Protein AF-A0A075JZ88-F1 (afdb_monomer_lite)

Radius of gyration: 20.13 Å; chains: 1; bounding box: 53×52×42 Å

Foldseek 3Di:
DVVVVPVVVVVVVVVVVVVVVVVVPPPPDDDDDDDDDDDDDDDDDDPDPADDFDDDPAPFWKWFDDPQKIFIAGPDPRPDDDAKKWKWKDFPDPDDDIDIWIWPDDDGGTMTGHDDQLPTKIWIKMDGPV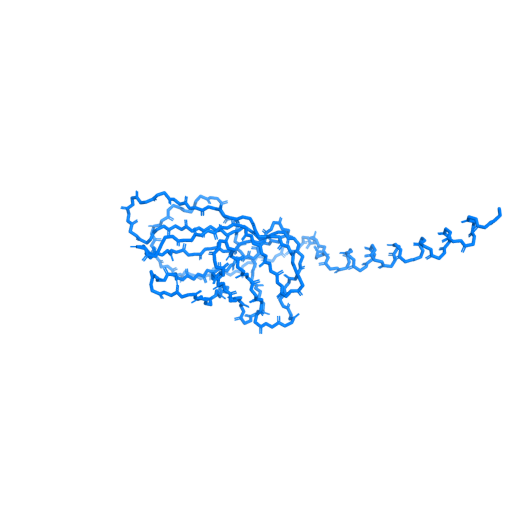HRHIWTDIRHSPDRMDTTDD

Structure (mmCIF, N/CA/C/O backbone):
data_AF-A0A075JZ88-F1
#
_entry.id   AF-A0A075JZ88-F1
#
loop_
_atom_site.group_PDB
_atom_site.id
_atom_site.type_symbol
_atom_site.label_atom_id
_atom_site.label_alt_id
_atom_site.label_comp_id
_atom_site.label_asym_id
_atom_site.label_entity_id
_atom_site.label_seq_id
_atom_site.pdbx_PDB_ins_code
_atom_site.Cartn_x
_atom_site.Cartn_y
_atom_site.Cartn_z
_atom_site.occupancy
_atom_site.B_iso_or_equiv
_atom_site.auth_seq_id
_atom_site.auth_comp_id
_atom_site.auth_asym_id
_atom_site.auth_atom_id
_atom_site.pdbx_PDB_model_num
ATOM 1 N N . MET A 1 1 ? 38.578 -23.568 -20.822 1.00 57.31 1 MET A N 1
ATOM 2 C CA . MET A 1 1 ? 37.968 -23.320 -22.152 1.00 57.31 1 MET A CA 1
ATOM 3 C C . MET A 1 1 ? 36.439 -23.185 -22.101 1.00 57.31 1 MET A C 1
ATOM 5 O O . MET A 1 1 ? 35.918 -22.321 -22.785 1.00 57.31 1 MET A O 1
ATOM 9 N N . VAL A 1 2 ? 35.717 -23.923 -21.242 1.00 63.22 2 VAL A N 1
ATOM 10 C CA . VAL A 1 2 ? 34.237 -23.844 -21.095 1.00 63.22 2 VAL A CA 1
ATOM 11 C C . VAL A 1 2 ? 33.706 -22.474 -20.619 1.00 63.22 2 VAL A C 1
ATOM 13 O O . VAL A 1 2 ? 32.590 -22.096 -20.956 1.00 63.22 2 VAL A O 1
ATOM 16 N N . TRP A 1 3 ? 34.511 -21.680 -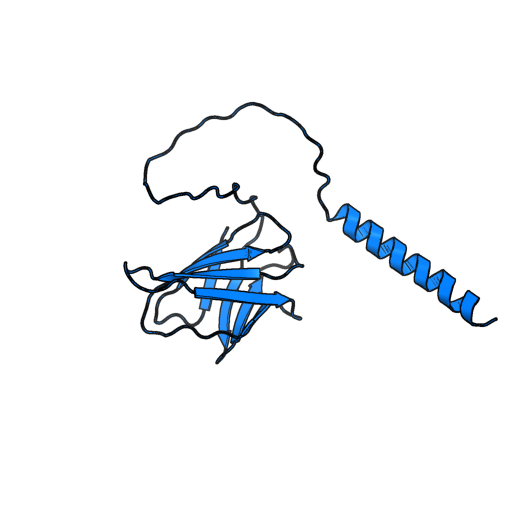19.905 1.00 59.88 3 TRP A N 1
ATOM 17 C CA . TRP A 1 3 ? 34.086 -20.378 -19.364 1.00 59.88 3 TRP A CA 1
ATOM 18 C C . TRP A 1 3 ? 33.771 -19.324 -20.445 1.00 59.88 3 TRP A C 1
ATOM 20 O O . TRP A 1 3 ? 32.855 -18.525 -20.278 1.00 59.88 3 TRP A O 1
ATOM 30 N N . MET A 1 4 ? 34.465 -19.362 -21.591 1.00 63.62 4 MET A N 1
ATOM 31 C CA . MET A 1 4 ? 34.205 -18.432 -22.703 1.00 63.62 4 MET A CA 1
ATOM 32 C C . MET A 1 4 ? 32.924 -18.778 -23.473 1.00 63.62 4 MET A C 1
ATOM 34 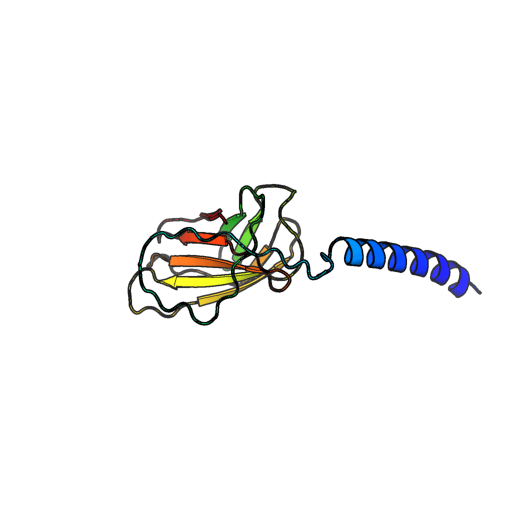O O . MET A 1 4 ? 32.291 -17.885 -24.027 1.00 63.62 4 MET A O 1
ATOM 38 N N . LEU A 1 5 ? 32.508 -20.051 -23.456 1.00 63.19 5 LEU A N 1
ATOM 39 C CA . LEU A 1 5 ? 31.271 -20.505 -24.097 1.00 63.19 5 LEU A CA 1
ATOM 40 C C . LEU A 1 5 ? 30.020 -20.044 -23.327 1.00 63.19 5 LEU A C 1
ATOM 42 O O . LEU A 1 5 ? 28.964 -19.870 -23.922 1.00 63.19 5 LEU A O 1
ATOM 46 N N . VAL A 1 6 ? 30.146 -19.832 -22.010 1.00 65.88 6 VAL A N 1
ATOM 47 C CA . VAL A 1 6 ? 29.043 -19.410 -21.128 1.00 65.88 6 VAL A CA 1
ATOM 48 C C . VAL A 1 6 ? 29.044 -17.898 -20.890 1.00 65.88 6 VAL A C 1
ATOM 50 O O . VAL A 1 6 ? 27.980 -17.289 -20.826 1.00 65.88 6 VAL A O 1
ATOM 53 N N . GLY A 1 7 ? 30.218 -17.265 -20.801 1.00 67.56 7 GLY A N 1
ATOM 54 C CA . GLY A 1 7 ? 30.311 -15.830 -20.519 1.00 67.56 7 GLY A CA 1
ATOM 55 C C . GLY A 1 7 ? 29.718 -14.949 -21.622 1.00 67.56 7 GLY A C 1
ATOM 56 O O . GLY A 1 7 ? 29.044 -13.965 -21.328 1.00 67.56 7 GLY A O 1
ATOM 57 N N . LEU A 1 8 ? 29.918 -15.325 -22.889 1.00 70.69 8 LEU A N 1
ATOM 58 C CA . LEU A 1 8 ? 29.454 -14.539 -24.033 1.00 70.69 8 LEU A CA 1
ATOM 59 C C . LEU A 1 8 ? 27.915 -14.485 -24.174 1.00 70.69 8 LEU A C 1
ATOM 61 O O . LEU A 1 8 ? 27.384 -13.379 -24.295 1.00 70.69 8 LEU A O 1
ATOM 65 N N . PRO A 1 9 ? 27.164 -15.606 -24.111 1.00 73.25 9 PRO A N 1
ATOM 66 C CA . PRO A 1 9 ? 25.703 -15.540 -24.136 1.00 73.25 9 PRO A CA 1
ATOM 67 C C . PRO A 1 9 ? 25.138 -14.856 -22.886 1.00 73.25 9 PRO A C 1
ATOM 69 O O . PRO A 1 9 ? 24.162 -14.116 -22.987 1.00 73.25 9 PRO A O 1
ATOM 72 N N . LEU A 1 10 ? 25.776 -15.028 -21.722 1.00 77.88 10 LEU A N 1
ATOM 73 C CA . LEU A 1 10 ? 25.333 -14.379 -20.489 1.00 77.88 10 LEU A CA 1
ATOM 74 C C . LEU A 1 10 ? 25.454 -12.848 -20.574 1.00 77.88 10 LEU A C 1
ATOM 76 O O . LEU A 1 10 ? 24.532 -12.139 -20.177 1.00 77.88 10 LEU A O 1
ATOM 80 N N . ALA A 1 11 ? 26.539 -12.333 -21.161 1.00 74.69 11 ALA A N 1
ATOM 81 C CA . ALA A 1 11 ? 26.718 -10.898 -21.383 1.00 74.69 11 ALA A CA 1
ATOM 82 C C . ALA A 1 11 ? 25.638 -10.306 -22.308 1.00 74.69 11 ALA A C 1
ATOM 84 O O . ALA A 1 11 ? 25.138 -9.214 -22.045 1.00 74.69 11 ALA A O 1
ATOM 85 N N . SER A 1 12 ? 25.227 -11.036 -23.350 1.00 77.00 12 SER A N 1
ATOM 86 C CA . SER A 1 12 ? 24.161 -10.592 -24.261 1.00 77.00 12 SER A CA 1
ATOM 87 C C . SER A 1 12 ? 22.812 -10.450 -23.551 1.00 77.00 12 SER A C 1
ATOM 89 O O . SER A 1 12 ? 22.121 -9.451 -23.753 1.00 77.00 12 SER A O 1
ATOM 91 N N . VAL A 1 13 ? 22.470 -11.397 -22.671 1.00 80.62 13 VAL A N 1
ATOM 92 C CA . VAL A 1 13 ? 21.240 -11.334 -21.867 1.00 80.62 13 VAL A CA 1
ATOM 93 C C . VAL A 1 13 ? 21.273 -10.125 -20.929 1.00 80.62 13 VAL A C 1
ATOM 95 O O . VAL A 1 13 ? 20.309 -9.365 -20.877 1.00 80.62 13 VAL A O 1
ATOM 98 N N . VAL A 1 14 ? 22.397 -9.893 -20.242 1.00 80.50 14 VAL A N 1
ATOM 99 C CA . VAL A 1 14 ? 22.557 -8.754 -19.320 1.00 80.50 14 VAL A CA 1
ATOM 100 C C . VAL A 1 14 ? 22.418 -7.411 -20.047 1.00 80.50 14 VAL A C 1
ATOM 102 O O . VAL A 1 14 ? 21.720 -6.527 -19.558 1.00 80.50 14 VAL A O 1
ATOM 105 N N . ILE A 1 15 ? 23.017 -7.266 -21.232 1.00 77.44 15 ILE A N 1
ATOM 106 C CA . ILE A 1 15 ? 22.911 -6.042 -22.044 1.00 77.44 15 ILE A CA 1
ATOM 107 C C . ILE A 1 15 ? 21.469 -5.823 -22.526 1.00 77.44 15 ILE A C 1
ATOM 109 O O . ILE A 1 15 ? 20.975 -4.698 -22.478 1.00 77.44 15 ILE A O 1
ATOM 113 N N . GLY A 1 16 ? 20.768 -6.886 -22.934 1.00 71.75 16 GLY A N 1
ATOM 114 C CA . GLY A 1 16 ? 19.362 -6.801 -23.335 1.00 71.75 16 GLY A CA 1
ATOM 115 C C . GLY A 1 16 ? 18.458 -6.300 -22.205 1.00 71.75 16 GLY A C 1
ATOM 116 O O . GLY A 1 16 ? 17.651 -5.394 -22.412 1.00 71.75 16 GLY A O 1
ATOM 117 N N . PHE A 1 17 ? 18.643 -6.821 -20.989 1.00 78.12 17 PHE A N 1
ATOM 118 C CA . PHE A 1 17 ? 17.908 -6.342 -19.815 1.00 78.12 17 PHE A CA 1
ATOM 119 C C . PHE A 1 17 ? 18.296 -4.913 -19.411 1.00 78.12 17 PHE A C 1
ATOM 121 O O . PHE A 1 17 ? 17.418 -4.145 -19.026 1.00 78.12 17 PHE A O 1
ATOM 128 N N . ALA A 1 18 ? 19.569 -4.524 -19.543 1.00 66.69 18 ALA A N 1
ATOM 129 C CA . ALA A 1 18 ? 20.013 -3.157 -19.270 1.00 66.69 18 ALA A CA 1
ATOM 130 C C . ALA A 1 18 ? 19.376 -2.132 -20.227 1.00 66.69 18 ALA A C 1
ATOM 132 O O . ALA A 1 18 ? 18.965 -1.061 -19.789 1.00 66.69 18 ALA A O 1
ATOM 133 N N . LEU A 1 19 ? 19.231 -2.476 -21.513 1.00 72.56 19 LEU A N 1
ATOM 134 C CA . LEU A 1 19 ? 18.557 -1.626 -22.501 1.00 72.56 19 LEU A CA 1
ATOM 135 C C . LEU A 1 19 ? 17.051 -1.522 -22.246 1.00 72.56 19 LEU A C 1
ATOM 137 O O . LEU A 1 19 ? 16.494 -0.431 -22.342 1.00 72.56 19 LEU A O 1
ATOM 141 N N . LEU A 1 20 ? 16.398 -2.626 -21.871 1.00 72.12 20 LEU A N 1
ATOM 142 C CA . LEU A 1 20 ? 14.983 -2.603 -21.496 1.00 72.12 20 LEU A CA 1
ATOM 143 C C . LEU A 1 20 ? 14.757 -1.718 -20.261 1.00 72.12 20 LEU A C 1
ATOM 145 O O . LEU A 1 20 ? 13.811 -0.939 -20.219 1.00 72.12 20 LEU A O 1
ATOM 149 N N . PHE A 1 21 ? 15.653 -1.803 -19.276 1.00 73.69 21 PHE A N 1
ATOM 150 C CA . PHE A 1 21 ? 15.597 -0.976 -18.075 1.00 73.69 21 PHE A CA 1
ATOM 151 C C . PHE A 1 21 ? 15.819 0.510 -18.385 1.00 73.69 21 PHE A C 1
ATOM 153 O O . PHE A 1 21 ? 15.068 1.349 -17.896 1.00 73.69 21 PHE A O 1
ATOM 160 N N . ALA A 1 22 ? 16.796 0.835 -19.237 1.00 66.12 22 ALA A N 1
ATOM 161 C CA . ALA A 1 22 ? 17.052 2.206 -19.675 1.00 66.12 22 ALA A CA 1
ATOM 162 C C . ALA A 1 22 ? 15.884 2.795 -20.484 1.00 66.12 22 ALA A C 1
ATOM 164 O O . ALA A 1 22 ? 15.589 3.971 -20.337 1.00 66.12 22 ALA A O 1
ATOM 165 N N . ALA A 1 23 ? 15.193 1.987 -21.294 1.00 62.00 23 ALA A N 1
ATOM 166 C CA . ALA A 1 23 ? 14.031 2.433 -22.065 1.00 62.00 23 ALA A CA 1
ATOM 167 C C . ALA A 1 23 ? 12.774 2.646 -21.201 1.00 62.00 23 ALA A C 1
ATOM 169 O O . ALA A 1 23 ? 11.931 3.476 -21.530 1.00 62.00 23 ALA A O 1
ATOM 170 N N . VAL A 1 24 ? 12.637 1.892 -20.106 1.00 65.12 24 VAL A N 1
ATOM 171 C CA . VAL A 1 24 ? 11.528 2.039 -19.146 1.00 65.12 24 VAL A CA 1
ATOM 172 C C . VAL A 1 24 ? 11.779 3.183 -18.161 1.00 65.12 24 VAL A C 1
ATOM 174 O O . VAL A 1 24 ? 10.835 3.676 -17.550 1.00 65.12 24 VAL A O 1
ATOM 177 N N . HIS A 1 25 ? 13.024 3.641 -18.018 1.00 50.31 25 HIS A N 1
ATOM 178 C CA . HIS A 1 25 ? 13.327 4.885 -17.322 1.00 50.31 25 HIS A CA 1
ATOM 179 C C . HIS A 1 25 ? 13.025 6.060 -18.265 1.00 50.31 25 HIS A C 1
ATOM 181 O O . HIS A 1 25 ? 13.765 6.248 -19.231 1.00 50.31 25 HIS A O 1
ATOM 187 N N . PRO A 1 26 ? 11.961 6.855 -18.043 1.00 48.00 26 PRO A N 1
ATOM 188 C CA . PRO A 1 26 ? 11.746 8.052 -18.842 1.00 48.00 26 PRO A CA 1
ATOM 189 C C . PRO A 1 26 ? 12.958 8.973 -18.667 1.00 48.00 26 PRO A C 1
ATOM 191 O O . PRO A 1 26 ? 13.259 9.429 -17.562 1.00 48.00 26 PRO A O 1
ATOM 194 N N . GLY A 1 27 ? 13.686 9.185 -19.764 1.00 44.53 27 GLY A N 1
ATOM 195 C CA . GLY A 1 27 ? 14.759 10.163 -19.843 1.00 44.53 27 GLY A CA 1
ATOM 196 C C . GLY A 1 27 ? 14.190 11.534 -19.510 1.00 44.53 27 GLY A C 1
ATOM 197 O O . GLY A 1 27 ? 13.243 11.992 -20.146 1.00 44.53 27 GLY A O 1
ATOM 198 N N . ASN A 1 28 ? 14.743 12.152 -18.473 1.00 43.84 28 ASN A N 1
ATOM 199 C CA . ASN A 1 28 ? 14.407 13.501 -18.059 1.00 43.84 28 ASN A CA 1
ATOM 200 C C . ASN A 1 28 ? 15.073 14.469 -19.049 1.00 43.84 28 ASN A C 1
ATOM 202 O O . ASN A 1 28 ? 16.165 14.970 -18.798 1.00 43.84 28 ASN A O 1
ATOM 206 N N . GLU A 1 29 ? 14.469 14.633 -20.224 1.00 41.69 29 GLU A N 1
ATOM 207 C CA . GLU A 1 29 ? 14.828 15.698 -21.152 1.00 41.69 29 GLU A CA 1
ATOM 208 C C . GLU A 1 29 ? 13.933 16.897 -20.850 1.00 41.69 29 GLU A C 1
ATOM 210 O O . GLU A 1 29 ? 12.718 16.873 -21.060 1.00 41.69 29 GLU A O 1
ATOM 215 N N . ASP A 1 30 ? 14.564 17.924 -20.283 1.00 48.34 30 ASP A N 1
ATOM 216 C CA . ASP A 1 30 ? 14.000 19.240 -20.031 1.00 48.34 30 ASP A CA 1
ATOM 217 C C . ASP A 1 30 ? 13.333 19.789 -21.298 1.00 48.34 30 ASP A C 1
ATOM 219 O O . ASP A 1 30 ? 13.991 20.280 -22.216 1.00 48.34 30 ASP A O 1
ATOM 223 N N . MET A 1 31 ? 12.004 19.763 -21.332 1.00 36.50 31 MET A N 1
ATOM 224 C CA . MET A 1 31 ? 11.227 20.636 -22.200 1.00 36.50 31 MET A CA 1
ATOM 225 C C . MET A 1 31 ? 10.321 21.501 -21.342 1.00 36.50 31 MET A C 1
ATOM 227 O O . MET A 1 31 ? 9.202 21.155 -20.966 1.00 36.50 31 MET A O 1
ATOM 231 N N . GLU A 1 32 ? 10.867 22.676 -21.056 1.00 46.47 32 GLU A N 1
ATOM 232 C CA . GLU A 1 32 ? 10.142 23.901 -20.790 1.00 46.47 32 GLU A CA 1
ATOM 233 C C . GLU A 1 32 ? 8.904 23.993 -21.702 1.00 46.47 32 GLU A C 1
ATOM 235 O O . GLU A 1 32 ? 8.992 24.114 -22.923 1.00 46.47 32 GLU A O 1
ATOM 240 N N . THR A 1 33 ? 7.714 23.929 -21.113 1.00 35.91 33 THR A N 1
ATOM 241 C CA . THR A 1 33 ? 6.516 24.514 -21.714 1.00 35.91 33 THR A CA 1
ATOM 242 C C . THR A 1 33 ? 5.735 25.218 -20.625 1.00 35.91 33 THR A C 1
ATOM 244 O O . THR A 1 33 ? 5.032 24.640 -19.797 1.00 35.91 33 THR A O 1
ATOM 247 N N . VAL A 1 34 ? 5.922 26.529 -20.651 1.00 43.66 34 VAL A N 1
ATOM 248 C CA . VAL A 1 34 ? 5.157 27.542 -19.952 1.00 43.66 34 VAL A CA 1
ATOM 249 C C . VAL A 1 34 ? 3.665 27.371 -20.253 1.00 43.66 34 VAL A C 1
ATOM 251 O O . VAL A 1 34 ? 3.235 27.422 -21.403 1.00 43.66 34 VAL A O 1
ATOM 254 N N . GLY A 1 35 ? 2.866 27.290 -19.189 1.00 42.81 35 GLY A N 1
ATOM 255 C CA . GLY A 1 35 ? 1.528 27.873 -19.171 1.00 42.81 35 GLY A CA 1
ATOM 256 C C . GLY A 1 35 ? 0.351 26.904 -19.212 1.00 42.81 35 GLY A C 1
ATOM 257 O O . GLY A 1 35 ? -0.197 26.630 -20.277 1.00 42.81 35 GLY A O 1
ATOM 258 N N . ARG A 1 36 ? -0.211 26.609 -18.032 1.00 31.72 36 ARG A N 1
ATOM 259 C CA . ARG A 1 36 ? -1.651 26.833 -17.828 1.00 31.72 36 ARG A CA 1
ATOM 260 C C . ARG A 1 36 ? -2.008 26.993 -16.353 1.00 31.72 36 ARG A C 1
ATOM 262 O O . ARG A 1 36 ? -2.033 26.044 -15.582 1.00 31.72 36 ARG A O 1
ATOM 269 N N . VAL A 1 37 ? -2.337 28.226 -15.991 1.00 46.28 37 VAL A N 1
ATOM 270 C CA . VAL A 1 37 ? -3.066 28.556 -14.767 1.00 46.28 37 VAL A CA 1
ATOM 271 C C . VAL A 1 37 ? -4.502 28.067 -14.941 1.00 46.28 37 VAL A C 1
ATOM 273 O O . VAL A 1 37 ? -5.139 28.438 -15.924 1.00 46.28 37 VAL A O 1
ATOM 276 N N . ASN A 1 38 ? -5.043 27.309 -13.986 1.00 31.45 38 ASN A N 1
ATOM 277 C CA . ASN A 1 38 ? -6.430 27.517 -13.581 1.00 31.45 38 ASN A CA 1
ATOM 278 C C . ASN A 1 38 ? -6.687 27.071 -12.138 1.00 31.45 38 ASN A C 1
ATOM 280 O O . ASN A 1 38 ? -6.370 25.965 -11.717 1.00 31.45 38 ASN A O 1
ATOM 284 N N . LYS A 1 39 ? -7.244 28.027 -11.395 1.00 41.78 39 LYS A N 1
ATOM 285 C CA . LYS A 1 39 ? -7.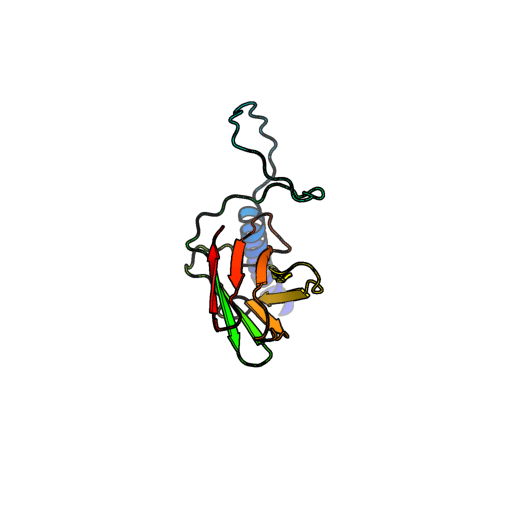610 28.000 -9.981 1.00 41.78 39 LYS A CA 1
ATOM 286 C C . LYS A 1 39 ? -8.774 27.045 -9.722 1.00 41.78 39 LYS A C 1
ATOM 288 O O . LYS A 1 39 ? -9.789 27.199 -10.388 1.00 41.78 39 LYS A O 1
ATOM 293 N N . VAL A 1 40 ? -8.716 26.277 -8.633 1.00 40.12 40 VAL A N 1
ATOM 294 C CA . VAL A 1 40 ? -9.842 26.063 -7.696 1.00 40.12 40 VAL A CA 1
ATOM 295 C C . VAL A 1 40 ? -9.210 25.705 -6.343 1.00 40.12 40 VAL A C 1
ATOM 297 O O . VAL A 1 40 ? -8.423 24.778 -6.260 1.00 40.12 40 VAL A O 1
ATOM 300 N N . GLY A 1 41 ? -9.298 26.548 -5.318 1.00 28.84 41 GLY A N 1
ATOM 301 C CA . GLY A 1 41 ? -10.332 26.399 -4.294 1.00 28.84 41 GLY A CA 1
ATOM 302 C C . GLY A 1 41 ? -9.683 25.935 -2.986 1.00 28.84 41 GLY A C 1
ATOM 303 O O . GLY A 1 41 ? -9.293 24.786 -2.852 1.00 28.84 41 GLY A O 1
ATOM 304 N N . LYS A 1 42 ? -9.501 26.869 -2.052 1.00 42.59 42 LYS A N 1
ATOM 305 C CA . LYS A 1 42 ? -8.831 26.680 -0.759 1.00 42.59 42 LYS A CA 1
ATOM 306 C C . LYS A 1 42 ? -9.386 25.482 0.028 1.00 42.59 42 LYS A C 1
ATOM 308 O O . LYS A 1 42 ? -10.569 25.488 0.349 1.00 42.59 42 LYS A O 1
ATOM 313 N N . LEU A 1 43 ? -8.508 24.599 0.500 1.00 35.69 43 LEU A N 1
ATOM 314 C CA . LEU A 1 43 ? -8.607 24.042 1.850 1.00 35.69 43 LEU A CA 1
ATOM 315 C C . LEU A 1 43 ? -7.202 23.706 2.365 1.00 35.69 43 LEU A C 1
ATOM 317 O O . LEU A 1 43 ? -6.433 22.991 1.736 1.00 35.69 43 LEU A O 1
ATOM 321 N N . LEU A 1 44 ? -6.862 24.352 3.476 1.00 42.06 44 LEU A N 1
ATOM 322 C CA . LEU A 1 44 ? -5.568 24.332 4.140 1.00 42.06 44 LEU A CA 1
ATOM 323 C C . LEU A 1 44 ? -5.385 22.998 4.868 1.00 42.06 44 LEU A C 1
ATOM 325 O O . LEU A 1 44 ? -6.081 22.762 5.848 1.00 42.06 44 LEU A O 1
ATOM 329 N N . VAL A 1 45 ? -4.413 22.189 4.456 1.00 42.28 45 VAL A N 1
ATOM 330 C CA . VAL A 1 45 ? -3.692 21.266 5.344 1.00 42.28 45 VAL A CA 1
ATOM 331 C C . VAL A 1 45 ? -2.243 21.267 4.868 1.00 42.28 45 VAL A C 1
ATOM 333 O O . VAL A 1 45 ? -1.999 21.237 3.666 1.00 42.28 45 VAL A O 1
ATOM 33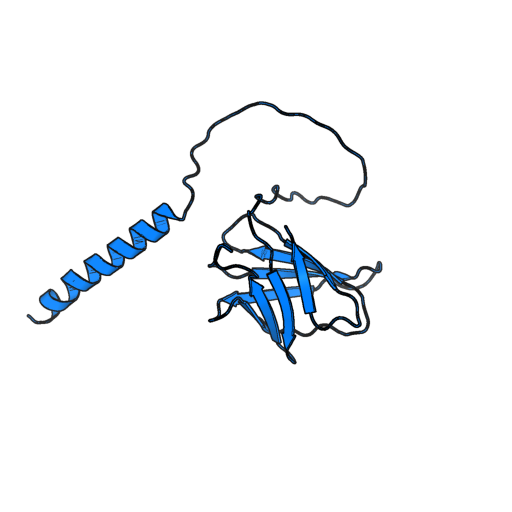6 N N . ALA A 1 46 ? -1.310 21.408 5.807 1.00 35.72 46 ALA A N 1
ATOM 337 C CA . ALA A 1 46 ? 0.126 21.569 5.603 1.00 35.72 46 ALA A CA 1
ATOM 338 C C . ALA A 1 46 ? 0.690 20.658 4.493 1.00 35.72 46 ALA A C 1
ATOM 340 O O . ALA A 1 46 ? 0.981 19.485 4.714 1.00 35.72 46 ALA A O 1
ATOM 341 N N . ALA A 1 47 ? 0.842 21.216 3.291 1.00 41.88 47 ALA A N 1
ATOM 342 C CA . ALA A 1 47 ? 1.603 20.612 2.212 1.00 41.88 47 ALA A CA 1
ATOM 343 C C . ALA A 1 47 ? 3.081 20.885 2.497 1.00 41.88 47 ALA A C 1
ATOM 345 O O . ALA A 1 47 ? 3.653 21.868 2.034 1.00 41.88 47 ALA A O 1
ATOM 346 N N . GLU A 1 48 ? 3.664 20.047 3.347 1.00 41.41 48 GLU A N 1
ATOM 347 C CA . GLU A 1 48 ? 5.110 19.899 3.447 1.00 41.41 48 GLU A CA 1
ATOM 348 C C . GLU A 1 48 ? 5.624 19.444 2.076 1.00 41.41 48 GLU A C 1
ATOM 350 O O . GLU A 1 48 ? 5.264 18.354 1.639 1.00 41.41 48 GLU A O 1
ATOM 355 N N . ASP A 1 49 ? 6.337 20.341 1.382 1.00 41.53 49 ASP A N 1
ATOM 356 C CA . ASP A 1 49 ? 7.179 20.176 0.178 1.00 41.53 49 ASP A CA 1
ATOM 357 C C . ASP A 1 49 ? 7.004 18.861 -0.612 1.00 41.53 49 ASP A C 1
ATOM 359 O O . ASP A 1 49 ? 7.920 18.062 -0.817 1.00 41.53 49 ASP A O 1
ATOM 363 N N . ARG A 1 50 ? 5.772 18.596 -1.045 1.00 55.31 50 ARG A N 1
ATOM 364 C CA . ARG A 1 50 ? 5.406 17.356 -1.720 1.00 55.31 50 ARG A CA 1
ATOM 365 C C . ARG A 1 50 ? 5.438 17.610 -3.212 1.00 55.31 50 ARG A C 1
ATOM 367 O O . ARG A 1 50 ? 4.585 18.328 -3.731 1.00 55.31 50 ARG A O 1
ATOM 374 N N . ALA A 1 51 ? 6.417 17.015 -3.890 1.00 60.69 51 ALA A N 1
ATOM 375 C CA . ALA A 1 51 ? 6.462 17.016 -5.345 1.00 60.69 51 ALA A CA 1
ATOM 376 C C . ALA A 1 51 ? 5.108 16.530 -5.906 1.00 60.69 51 ALA A C 1
ATOM 378 O O . ALA A 1 51 ? 4.536 15.577 -5.358 1.00 60.69 51 ALA A O 1
ATOM 379 N N . PRO A 1 52 ? 4.569 17.185 -6.952 1.00 64.31 52 PRO A N 1
ATOM 380 C CA . PRO A 1 52 ? 3.298 16.789 -7.542 1.00 64.31 52 PRO A CA 1
ATOM 381 C C . PRO A 1 52 ? 3.395 15.342 -8.024 1.00 64.31 52 PRO A C 1
ATOM 383 O O . PRO A 1 52 ? 4.363 14.964 -8.689 1.00 64.31 52 PRO A O 1
ATOM 386 N N . ALA A 1 53 ? 2.408 14.529 -7.649 1.00 73.56 53 ALA A N 1
ATOM 387 C CA . ALA A 1 53 ? 2.390 13.140 -8.063 1.00 73.56 53 ALA A CA 1
ATOM 388 C C . ALA A 1 53 ? 2.156 13.045 -9.576 1.00 73.56 53 ALA A C 1
ATOM 390 O O . ALA A 1 53 ? 1.322 13.772 -10.116 1.00 73.56 53 ALA A O 1
ATOM 391 N N . ALA A 1 54 ? 2.885 12.161 -10.259 1.00 76.75 54 ALA A N 1
ATOM 392 C CA . ALA A 1 54 ? 2.659 11.926 -11.682 1.00 76.75 54 ALA A CA 1
ATOM 393 C C . ALA A 1 54 ? 1.299 11.249 -11.912 1.00 76.75 54 ALA A C 1
ATOM 395 O O . ALA A 1 54 ? 0.944 10.307 -11.199 1.00 76.75 54 ALA A O 1
ATOM 396 N N . GLU A 1 55 ? 0.565 11.705 -12.930 1.00 75.44 55 GLU A N 1
ATOM 397 C CA . GLU A 1 55 ? -0.659 11.041 -13.377 1.00 75.44 55 GLU A CA 1
ATOM 398 C C . GLU A 1 55 ? -0.317 9.679 -13.988 1.00 75.44 55 GLU A C 1
ATOM 400 O O . GLU A 1 55 ? 0.535 9.569 -14.873 1.00 75.44 55 GLU A O 1
ATOM 405 N N . ILE A 1 56 ? -0.994 8.630 -13.522 1.00 77.44 56 ILE A N 1
ATOM 406 C CA . ILE A 1 56 ? -0.859 7.277 -14.063 1.00 77.44 56 ILE A CA 1
ATOM 407 C C . ILE A 1 56 ? -2.195 6.795 -14.619 1.00 77.44 56 ILE A C 1
ATOM 409 O O . ILE A 1 56 ? -3.229 6.849 -13.953 1.00 77.44 56 ILE A O 1
ATOM 413 N N . ALA A 1 57 ? -2.171 6.287 -15.850 1.00 74.94 57 ALA A N 1
ATOM 414 C CA . ALA A 1 57 ? -3.329 5.676 -16.488 1.00 74.94 57 ALA A CA 1
ATOM 415 C C . ALA A 1 57 ? -3.526 4.248 -15.951 1.00 74.94 57 ALA A C 1
ATOM 417 O O . ALA A 1 57 ? -3.097 3.276 -16.561 1.00 74.94 57 ALA A O 1
ATOM 418 N N . THR A 1 58 ? -4.146 4.112 -14.777 1.00 78.56 58 THR A N 1
ATOM 419 C CA . 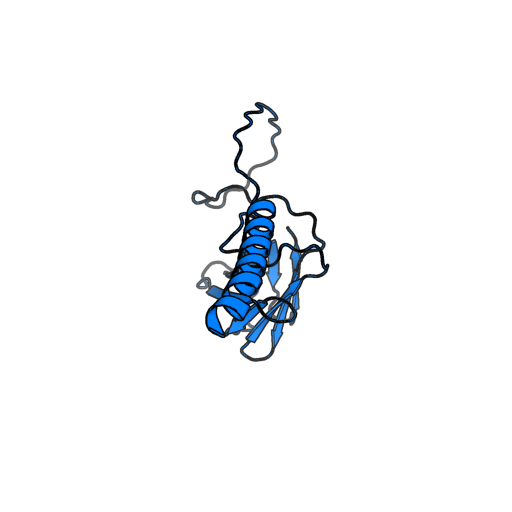THR A 1 58 ? -4.483 2.808 -14.186 1.00 78.56 58 THR A CA 1
ATOM 420 C C . THR A 1 58 ? -5.872 2.821 -13.558 1.00 78.56 58 THR A C 1
ATOM 422 O O . THR A 1 58 ? -6.382 3.847 -13.108 1.00 78.56 58 THR A O 1
ATOM 425 N N . LYS A 1 59 ? -6.495 1.646 -13.475 1.00 78.75 59 LYS A N 1
ATOM 426 C CA . LYS A 1 59 ? -7.714 1.393 -12.702 1.00 78.75 59 LYS A CA 1
ATOM 427 C C . LYS A 1 59 ? -7.448 1.375 -11.194 1.00 78.75 59 LYS A C 1
ATOM 429 O O . LYS A 1 59 ? -8.414 1.329 -10.424 1.00 78.75 59 LYS A O 1
ATOM 434 N N . GLY A 1 60 ? -6.184 1.427 -10.781 1.00 87.19 60 GLY A N 1
ATOM 435 C CA . GLY A 1 60 ? -5.760 1.530 -9.395 1.00 87.19 60 GLY A CA 1
ATOM 436 C C . GLY A 1 60 ? -5.333 0.191 -8.806 1.00 87.19 60 GLY A C 1
ATOM 437 O O . GLY A 1 60 ? -4.995 -0.763 -9.511 1.00 87.19 60 GLY A O 1
ATOM 438 N N . LEU A 1 61 ? -5.341 0.128 -7.480 1.00 92.88 61 LEU A N 1
ATOM 439 C CA . LEU A 1 61 ? -4.791 -0.989 -6.724 1.00 92.88 61 LEU A CA 1
ATOM 440 C C . LEU A 1 61 ? -5.744 -1.385 -5.596 1.00 92.88 61 LEU A C 1
ATOM 442 O O . LEU A 1 61 ? -6.313 -0.531 -4.927 1.00 92.88 61 LEU A O 1
ATOM 446 N N . VAL A 1 62 ? -5.918 -2.681 -5.360 1.00 94.44 62 VAL A N 1
ATOM 447 C CA . VAL A 1 62 ? -6.671 -3.190 -4.210 1.00 94.44 62 VAL A CA 1
ATOM 448 C C . VAL A 1 62 ? -5.707 -3.455 -3.066 1.00 94.44 62 VAL A C 1
ATOM 450 O O . VAL A 1 62 ? -4.807 -4.284 -3.191 1.00 94.44 62 VAL A O 1
ATOM 453 N N . LEU A 1 63 ? -5.917 -2.778 -1.941 1.00 94.56 63 LEU A N 1
ATOM 454 C CA . LEU A 1 63 ? -5.202 -3.025 -0.697 1.00 94.56 63 LEU A CA 1
ATOM 455 C C . LEU A 1 63 ? -6.068 -3.919 0.196 1.00 94.56 63 LEU A C 1
ATOM 457 O O . LEU A 1 63 ? -7.246 -3.631 0.396 1.00 94.56 63 LEU A O 1
ATOM 461 N N . ARG A 1 64 ? -5.514 -5.011 0.725 1.00 93.12 64 ARG A N 1
ATOM 462 C CA . ARG A 1 64 ? -6.244 -5.964 1.576 1.00 93.12 64 ARG A CA 1
ATOM 463 C C . ARG A 1 64 ? -5.400 -6.467 2.738 1.00 93.12 64 ARG A C 1
ATOM 465 O O . ARG A 1 64 ? -4.176 -6.537 2.639 1.00 93.12 64 ARG A O 1
ATOM 472 N N . LEU A 1 65 ? -6.077 -6.877 3.808 1.00 90.44 65 LEU A N 1
ATOM 473 C CA . LEU A 1 65 ? -5.449 -7.537 4.952 1.00 90.44 65 LEU A CA 1
ATOM 474 C C . LEU A 1 65 ? -5.597 -9.050 4.857 1.00 90.44 65 LEU A C 1
ATOM 476 O O . LEU A 1 65 ? -6.682 -9.569 4.586 1.00 90.44 65 LEU A O 1
ATOM 480 N N . LYS A 1 66 ? -4.510 -9.761 5.146 1.00 87.00 66 LYS A N 1
ATOM 481 C CA . LYS A 1 66 ? -4.469 -11.216 5.255 1.00 87.00 66 LYS A CA 1
ATOM 482 C C . LYS A 1 66 ? -3.684 -11.598 6.509 1.00 87.00 66 LYS A C 1
ATOM 484 O O . LYS A 1 66 ? -2.479 -11.811 6.452 1.00 87.00 66 LYS A O 1
ATOM 489 N N . GLY A 1 67 ? -4.383 -11.678 7.640 1.00 85.75 67 GLY A N 1
ATOM 490 C CA . GLY A 1 67 ? -3.753 -11.921 8.939 1.00 85.75 67 GLY A CA 1
ATOM 491 C C . GLY A 1 67 ? -2.863 -10.748 9.348 1.00 85.75 67 GLY A C 1
ATOM 492 O O . GLY A 1 67 ? -3.345 -9.627 9.480 1.00 85.75 67 GLY A O 1
ATOM 493 N N . ASP A 1 68 ? -1.576 -11.021 9.520 1.00 87.12 68 ASP A N 1
ATOM 494 C CA . ASP A 1 68 ? -0.503 -10.073 9.831 1.00 87.12 68 ASP A CA 1
ATOM 495 C C . ASP A 1 68 ? 0.213 -9.530 8.581 1.00 87.12 68 ASP A C 1
ATOM 497 O O . ASP A 1 68 ? 1.290 -8.936 8.677 1.00 87.12 68 ASP A O 1
ATOM 501 N N . MET A 1 69 ? -0.375 -9.740 7.401 1.00 90.25 69 MET A N 1
ATOM 502 C CA . MET A 1 69 ? 0.165 -9.297 6.124 1.00 90.25 69 MET A CA 1
ATOM 503 C C . MET A 1 69 ? -0.769 -8.310 5.430 1.00 90.25 69 MET A C 1
ATOM 505 O O . MET A 1 69 ? -1.984 -8.510 5.345 1.00 90.25 69 MET A O 1
ATOM 509 N N . ILE A 1 70 ? -0.168 -7.273 4.858 1.00 92.56 70 ILE A N 1
ATOM 510 C CA . ILE A 1 70 ? -0.814 -6.317 3.967 1.00 92.56 70 ILE A CA 1
ATOM 511 C C . ILE A 1 70 ? -0.435 -6.694 2.541 1.00 92.56 70 ILE A C 1
ATOM 513 O O . ILE A 1 70 ? 0.749 -6.816 2.218 1.00 92.56 70 ILE A O 1
ATOM 517 N N . GLU A 1 71 ? -1.435 -6.871 1.682 1.00 94.25 71 GLU A N 1
ATOM 518 C CA . GLU A 1 71 ? -1.234 -7.148 0.263 1.00 94.25 71 GLU A CA 1
ATOM 519 C C . GLU A 1 71 ? -1.813 -6.020 -0.587 1.00 94.25 71 GLU A C 1
ATOM 521 O O . GLU A 1 71 ? -2.934 -5.563 -0.359 1.00 94.25 71 GLU A O 1
ATOM 526 N N . ALA A 1 72 ? -1.052 -5.610 -1.595 1.00 94.19 72 ALA A N 1
ATOM 527 C CA . ALA A 1 72 ? -1.414 -4.595 -2.565 1.00 94.19 72 ALA A CA 1
ATOM 528 C C . ALA A 1 72 ? -1.409 -5.223 -3.966 1.00 94.19 72 ALA A C 1
ATOM 530 O O . ALA A 1 72 ? -0.367 -5.681 -4.433 1.00 94.19 72 ALA A O 1
ATOM 531 N N . ILE A 1 73 ? -2.569 -5.290 -4.621 1.00 93.75 73 ILE A N 1
ATOM 532 C CA . ILE A 1 73 ? -2.767 -6.026 -5.878 1.00 93.75 73 ILE A CA 1
ATOM 533 C C . ILE A 1 73 ? -3.252 -5.060 -6.963 1.00 93.75 73 ILE A C 1
ATOM 535 O O . ILE A 1 73 ? -4.331 -4.482 -6.808 1.00 93.75 73 ILE A O 1
ATOM 539 N N . PRO A 1 74 ? -2.501 -4.876 -8.061 1.00 92.50 74 PRO A N 1
ATOM 540 C CA . PRO A 1 74 ? -2.925 -4.003 -9.146 1.00 92.50 74 PRO A CA 1
ATOM 541 C C . PRO A 1 74 ? -4.196 -4.545 -9.812 1.00 92.50 74 PRO A C 1
ATOM 543 O O . PRO A 1 74 ? -4.382 -5.756 -9.944 1.00 92.50 74 PRO A O 1
ATOM 546 N N . MET A 1 75 ? -5.087 -3.644 -10.226 1.00 90.12 75 MET A N 1
ATOM 547 C CA . MET A 1 75 ? -6.355 -4.012 -10.866 1.00 90.12 75 MET A CA 1
ATOM 548 C C . MET A 1 75 ? -6.242 -4.270 -12.370 1.00 90.12 75 MET A C 1
ATOM 550 O O . MET A 1 75 ? -7.174 -4.797 -12.979 1.00 90.12 75 MET A O 1
ATOM 554 N N . ASP A 1 76 ? -5.123 -3.885 -12.970 1.00 84.62 76 ASP A N 1
ATOM 555 C CA . ASP A 1 76 ? -4.803 -4.096 -14.373 1.00 84.62 76 ASP A CA 1
ATOM 556 C C . ASP A 1 76 ? -3.336 -4.516 -14.542 1.00 84.62 76 ASP A C 1
ATOM 558 O O . ASP A 1 76 ? -2.527 -4.466 -13.613 1.00 84.62 76 ASP A O 1
ATOM 562 N N . GLY A 1 77 ? -3.015 -5.016 -15.736 1.00 80.12 77 GLY A N 1
ATOM 563 C CA . GLY A 1 77 ? -1.660 -5.443 -16.084 1.00 80.12 77 GLY A CA 1
ATOM 564 C C . GLY A 1 77 ? -0.728 -4.297 -16.480 1.00 80.12 77 GLY A C 1
ATOM 565 O O . GLY A 1 77 ? 0.475 -4.520 -16.553 1.00 80.12 77 GLY A O 1
ATOM 566 N N . GLU A 1 78 ? -1.270 -3.102 -16.725 1.00 79.44 78 GLU A N 1
ATOM 567 C CA . GLU A 1 78 ? -0.521 -1.913 -17.158 1.00 79.44 78 GLU A CA 1
ATOM 568 C C . GLU A 1 78 ? 0.033 -1.108 -15.974 1.00 79.44 78 GLU A C 1
ATOM 570 O O . GLU A 1 78 ? 0.830 -0.192 -16.165 1.00 79.44 78 GLU A O 1
ATOM 575 N N . PHE A 1 79 ? -0.342 -1.475 -14.744 1.00 83.12 79 PHE A N 1
ATOM 576 C CA . PHE A 1 79 ? 0.155 -0.844 -13.532 1.00 83.12 79 PHE A CA 1
ATOM 577 C C . PHE A 1 79 ? 1.694 -0.850 -13.490 1.00 83.12 79 PHE A C 1
ATOM 579 O O . PHE A 1 79 ? 2.293 -1.927 -13.603 1.00 83.12 79 PHE A O 1
ATOM 586 N N . PRO A 1 80 ? 2.352 0.307 -13.273 1.00 81.44 80 PRO A N 1
ATOM 587 C CA . PRO A 1 80 ? 3.807 0.399 -13.240 1.00 81.44 80 PRO A CA 1
ATOM 588 C C . PRO A 1 80 ? 4.370 -0.504 -12.136 1.00 81.44 80 PRO A C 1
ATOM 590 O O . PRO A 1 80 ? 4.205 -0.251 -10.942 1.00 81.44 80 PRO A O 1
ATOM 593 N N . ARG A 1 81 ? 5.005 -1.607 -12.547 1.00 82.00 81 ARG A N 1
ATOM 594 C CA . ARG A 1 81 ? 5.616 -2.586 -11.640 1.00 82.00 81 ARG A CA 1
ATOM 595 C C . ARG A 1 81 ? 7.074 -2.239 -11.354 1.00 82.00 81 ARG A C 1
ATOM 597 O O . ARG A 1 81 ? 7.756 -1.628 -12.170 1.00 82.00 81 ARG A O 1
ATOM 604 N N . GLY A 1 82 ? 7.563 -2.727 -10.217 1.00 78.44 82 GLY A N 1
ATOM 605 C CA . GLY A 1 82 ? 8.935 -2.527 -9.749 1.00 78.44 82 GLY A CA 1
ATOM 606 C C . GLY A 1 82 ? 8.988 -1.653 -8.501 1.00 78.44 82 GLY A C 1
ATOM 607 O O . GLY A 1 82 ? 8.023 -0.964 -8.186 1.00 78.44 82 GLY A O 1
ATOM 608 N N . GLY A 1 83 ? 10.109 -1.719 -7.782 1.00 85.69 83 GLY A N 1
ATOM 609 C CA . GLY A 1 83 ? 10.300 -0.945 -6.554 1.00 85.69 83 GLY A CA 1
ATOM 610 C C . GLY A 1 83 ? 9.476 -1.443 -5.364 1.00 85.69 83 GLY A C 1
ATOM 611 O O . GLY A 1 83 ? 8.574 -2.280 -5.493 1.00 85.69 83 GLY A O 1
ATOM 612 N N . LYS A 1 84 ? 9.815 -0.961 -4.171 1.00 93.12 84 LYS A N 1
ATOM 613 C CA . LYS A 1 84 ? 8.996 -1.153 -2.970 1.00 93.12 84 LYS A CA 1
ATOM 614 C C . LYS A 1 84 ? 7.907 -0.089 -2.930 1.00 93.12 84 LYS A C 1
ATOM 616 O O . LYS A 1 84 ? 8.088 1.016 -3.429 1.00 93.12 84 LYS A O 1
ATOM 621 N N . LEU A 1 85 ? 6.786 -0.414 -2.295 1.00 93.62 85 LEU A N 1
ATOM 622 C CA . LEU A 1 85 ? 5.746 0.568 -2.015 1.00 93.62 85 LEU A CA 1
ATOM 623 C C . LEU A 1 85 ? 5.784 0.965 -0.544 1.00 93.62 85 LEU A C 1
ATOM 625 O O . LEU A 1 85 ? 5.821 0.114 0.342 1.00 93.62 85 LEU A O 1
ATOM 629 N N . GLN A 1 86 ? 5.735 2.261 -0.289 1.00 94.69 86 GLN A N 1
ATOM 630 C CA . GLN A 1 86 ? 5.515 2.834 1.021 1.00 94.69 86 GLN A CA 1
ATOM 631 C C . GLN A 1 86 ? 4.024 3.121 1.200 1.00 94.69 86 GLN A C 1
ATOM 633 O O . GLN A 1 86 ? 3.443 3.967 0.520 1.00 94.69 86 GLN A O 1
ATOM 638 N N . LEU A 1 87 ? 3.413 2.406 2.137 1.00 94.12 87 LEU A N 1
ATOM 639 C CA . LEU A 1 87 ? 2.039 2.593 2.573 1.00 94.12 87 LEU A CA 1
ATOM 640 C C . LEU A 1 87 ? 2.033 3.488 3.811 1.00 94.12 87 LEU A C 1
ATOM 642 O O . LEU A 1 87 ? 2.550 3.096 4.853 1.00 94.12 87 LEU A O 1
ATOM 646 N N . THR A 1 88 ? 1.423 4.660 3.704 1.00 93.12 88 THR A N 1
ATOM 647 C CA . THR A 1 88 ? 1.215 5.596 4.809 1.00 93.12 88 THR A CA 1
ATOM 648 C C . THR A 1 88 ? -0.253 5.575 5.216 1.00 93.12 88 THR A C 1
ATOM 650 O O . THR A 1 88 ? -1.146 5.685 4.378 1.00 93.12 88 THR A O 1
ATOM 653 N N . LEU A 1 89 ? -0.501 5.426 6.511 1.00 91.06 89 LEU A N 1
ATOM 654 C CA . LEU A 1 89 ? -1.824 5.406 7.115 1.00 91.06 89 LEU A CA 1
ATOM 655 C C . LEU A 1 89 ? -1.909 6.534 8.128 1.00 91.06 89 LEU A C 1
ATOM 657 O O . LEU A 1 89 ? -1.127 6.583 9.078 1.00 91.06 89 LEU A O 1
ATOM 661 N N . VAL A 1 90 ? -2.874 7.418 7.937 1.00 90.38 90 VAL A N 1
ATOM 662 C CA . VAL A 1 90 ? -3.152 8.529 8.844 1.00 90.38 90 VAL A CA 1
ATOM 663 C C . VAL A 1 90 ? -4.546 8.309 9.426 1.00 90.38 90 VAL A C 1
ATOM 665 O O . VAL A 1 90 ? -5.483 8.128 8.650 1.00 90.38 90 VAL A O 1
ATOM 668 N N . PRO A 1 91 ? -4.723 8.273 10.756 1.00 87.69 91 PRO A N 1
ATOM 669 C CA . PRO A 1 91 ? -6.052 8.194 11.353 1.00 87.69 91 PRO A CA 1
ATOM 670 C C . PRO A 1 91 ? -6.939 9.334 10.848 1.00 87.69 91 PRO A C 1
ATOM 672 O O . PRO A 1 91 ? -6.492 10.475 10.744 1.00 87.69 91 PRO A O 1
ATOM 675 N N . SER A 1 92 ? -8.194 9.023 10.532 1.00 84.75 92 SER A N 1
ATOM 676 C CA . SER A 1 92 ? -9.165 10.028 10.076 1.00 84.75 92 SER A CA 1
ATOM 677 C C . SER A 1 92 ? -9.571 10.969 11.214 1.00 84.75 92 SER A C 1
ATOM 679 O O . SER A 1 92 ? -9.911 12.125 10.977 1.00 84.75 92 SER A O 1
ATOM 681 N N . GLU A 1 93 ? -9.518 10.480 12.453 1.00 79.69 93 GLU A N 1
ATOM 682 C CA . GLU A 1 93 ? -9.744 11.276 13.654 1.00 79.69 93 GLU A CA 1
ATOM 683 C C . GLU A 1 93 ? -8.445 11.939 14.126 1.00 79.69 93 GLU A C 1
ATOM 685 O O . GLU A 1 93 ? -7.361 11.349 14.099 1.00 79.69 93 GLU A O 1
ATOM 690 N N . ALA A 1 94 ? -8.552 13.184 14.589 1.00 68.50 94 ALA A N 1
ATOM 691 C CA . ALA A 1 94 ? -7.409 13.937 15.081 1.00 68.50 94 ALA A CA 1
ATOM 692 C C . ALA A 1 94 ? -6.868 13.316 16.383 1.00 68.50 94 ALA A C 1
ATOM 694 O O . ALA A 1 94 ? -7.539 13.352 17.411 1.00 68.50 94 ALA A O 1
ATOM 695 N N . GLY A 1 95 ? -5.635 12.794 16.350 1.00 65.75 95 GLY A N 1
ATOM 696 C CA . GLY A 1 95 ? -4.875 12.453 17.563 1.00 65.75 95 GLY A CA 1
ATOM 697 C C . GLY A 1 95 ? -4.214 11.074 17.601 1.00 65.75 95 GLY A C 1
ATOM 698 O O . GLY A 1 95 ? -3.429 10.820 18.512 1.00 65.75 95 GLY A O 1
ATOM 699 N N . GLY A 1 96 ? -4.476 10.187 16.638 1.00 69.06 96 GLY A N 1
ATOM 700 C CA . GLY A 1 96 ? -3.776 8.900 16.567 1.00 69.06 96 GLY A CA 1
ATOM 701 C C . GLY A 1 96 ? -2.406 8.999 15.868 1.00 69.06 96 GLY A C 1
ATOM 702 O O . GLY A 1 96 ? -2.231 9.834 14.976 1.00 69.06 96 GLY A O 1
ATOM 703 N N . PRO A 1 97 ? -1.424 8.144 16.215 1.00 77.81 97 PRO A N 1
ATOM 704 C CA . PRO A 1 97 ? -0.160 8.085 15.491 1.00 77.81 97 PRO A CA 1
ATOM 705 C C . PRO A 1 97 ? -0.371 7.515 14.082 1.00 77.81 97 PRO A C 1
ATOM 707 O O . PRO A 1 97 ? -1.006 6.472 13.904 1.00 77.81 97 PRO A O 1
ATOM 710 N N . GLY A 1 98 ? 0.205 8.183 13.081 1.00 84.69 98 GLY A N 1
ATOM 711 C CA . GLY A 1 98 ? 0.305 7.636 11.731 1.00 84.69 98 GLY A CA 1
ATOM 712 C C . GLY A 1 98 ? 1.165 6.371 11.701 1.00 84.69 98 GLY A C 1
ATOM 713 O O . GLY A 1 98 ? 2.058 6.187 12.530 1.00 84.69 98 GLY A O 1
ATOM 714 N N . ARG A 1 99 ? 0.900 5.487 10.739 1.00 87.81 99 ARG A N 1
ATOM 715 C CA . ARG A 1 99 ? 1.670 4.256 10.527 1.00 87.81 99 ARG A CA 1
ATOM 716 C C . ARG A 1 99 ? 2.246 4.226 9.127 1.00 87.81 99 ARG A C 1
ATOM 718 O O . ARG A 1 99 ? 1.611 4.679 8.180 1.00 87.81 99 ARG A O 1
ATOM 725 N N . VAL A 1 100 ? 3.439 3.658 9.002 1.00 91.31 100 VAL A N 1
ATOM 726 C CA . VAL A 1 100 ? 4.112 3.478 7.717 1.00 91.31 100 VAL A CA 1
ATOM 727 C C . VAL A 1 100 ? 4.520 2.020 7.577 1.00 91.31 100 VAL A C 1
ATOM 729 O O . VAL A 1 100 ? 5.154 1.460 8.469 1.00 91.31 100 VAL A O 1
ATOM 732 N N . PHE A 1 101 ? 4.163 1.413 6.451 1.00 91.44 101 PHE A N 1
ATOM 733 C CA . PHE A 1 101 ? 4.512 0.041 6.103 1.00 91.44 101 PHE A CA 1
ATOM 734 C C . PHE A 1 101 ? 5.268 0.008 4.776 1.00 91.44 101 PHE A C 1
ATOM 736 O O . PHE A 1 101 ? 4.948 0.747 3.846 1.00 91.44 101 PHE A O 1
ATOM 743 N N . LEU A 1 102 ? 6.259 -0.879 4.678 1.00 93.94 102 LEU A N 1
ATOM 744 C CA . LEU A 1 102 ? 7.003 -1.125 3.444 1.00 93.94 102 LEU A CA 1
ATOM 745 C C . LEU A 1 102 ? 6.530 -2.435 2.815 1.00 93.94 102 LEU A C 1
ATOM 747 O O . LEU A 1 102 ? 6.639 -3.502 3.420 1.00 93.94 102 LEU A O 1
ATOM 751 N N . LEU A 1 103 ? 6.018 -2.351 1.592 1.00 94.38 103 LEU A N 1
ATOM 752 C CA . LEU A 1 103 ? 5.541 -3.486 0.814 1.00 94.38 103 LEU A CA 1
ATOM 753 C C . LEU A 1 103 ? 6.587 -3.838 -0.250 1.00 94.38 103 LEU A C 1
ATOM 755 O O . LEU A 1 103 ? 6.944 -3.017 -1.093 1.00 94.38 103 LEU A O 1
ATOM 759 N N . SER A 1 104 ? 7.083 -5.070 -0.217 1.00 93.31 104 SER A N 1
ATOM 760 C CA . SER A 1 104 ? 8.038 -5.588 -1.198 1.00 93.31 104 SER A CA 1
ATOM 761 C C . SER A 1 104 ? 7.316 -6.266 -2.367 1.00 93.31 104 SER A C 1
ATOM 763 O O . SER A 1 104 ? 6.249 -6.849 -2.154 1.00 93.31 104 SER A O 1
ATOM 765 N N . PRO A 1 105 ? 7.878 -6.234 -3.589 1.00 93.19 105 PRO A N 1
ATOM 766 C CA . PRO A 1 105 ? 7.338 -6.972 -4.727 1.00 93.19 105 PRO A CA 1
ATOM 767 C C . PRO A 1 105 ? 7.144 -8.466 -4.444 1.00 93.19 105 PRO A C 1
ATOM 769 O O . PRO A 1 105 ? 7.929 -9.099 -3.740 1.00 93.19 105 PRO A O 1
ATOM 772 N N . SER A 1 106 ? 6.100 -9.034 -5.032 1.00 89.94 106 SER A N 1
ATOM 773 C CA . SER A 1 106 ? 5.709 -10.441 -4.964 1.00 89.94 106 SER A CA 1
ATOM 774 C C . SER A 1 106 ? 5.079 -10.876 -6.294 1.00 89.94 106 SER A C 1
ATOM 776 O O . SER A 1 106 ? 4.885 -10.057 -7.190 1.00 89.94 106 SER A O 1
ATOM 778 N N . GLU A 1 107 ? 4.714 -12.154 -6.425 1.00 88.12 107 GLU A N 1
ATOM 779 C CA . GLU A 1 107 ? 4.166 -12.718 -7.671 1.00 88.12 107 GLU A CA 1
ATOM 780 C C . GLU A 1 107 ? 2.932 -11.975 -8.215 1.00 88.12 107 GLU A C 1
ATOM 782 O O . GLU A 1 107 ? 2.806 -11.780 -9.423 1.00 88.12 107 GLU A O 1
ATOM 787 N N . LEU A 1 108 ? 2.019 -11.551 -7.333 1.00 88.00 108 LEU A N 1
ATOM 788 C CA . LEU A 1 108 ? 0.728 -10.963 -7.717 1.00 88.00 108 LEU A CA 1
ATOM 789 C C . LEU A 1 108 ? 0.644 -9.446 -7.493 1.00 88.00 108 LEU A C 1
ATOM 791 O O . LEU A 1 108 ? -0.383 -8.847 -7.792 1.00 88.00 108 LEU A O 1
ATOM 795 N N . GLY A 1 109 ? 1.686 -8.822 -6.946 1.00 92.25 109 GLY A N 1
ATOM 796 C CA . GLY A 1 109 ? 1.648 -7.429 -6.498 1.00 92.25 109 GLY A CA 1
ATOM 797 C C . GLY A 1 109 ? 2.696 -7.178 -5.424 1.00 92.25 109 GLY A C 1
ATOM 798 O O . GLY A 1 109 ? 3.808 -7.683 -5.536 1.00 92.25 109 GLY A O 1
ATOM 799 N N . TRP A 1 110 ? 2.348 -6.481 -4.347 1.00 95.00 110 TRP A N 1
ATOM 800 C CA . TRP A 1 110 ? 3.259 -6.186 -3.240 1.00 95.00 110 TRP A CA 1
ATOM 801 C C . TRP A 1 110 ? 2.732 -6.725 -1.917 1.00 95.00 110 TRP A C 1
ATOM 803 O O . TRP A 1 110 ? 1.524 -6.812 -1.697 1.00 95.00 110 TRP A O 1
ATOM 813 N N . ARG A 1 111 ? 3.655 -7.093 -1.029 1.00 94.44 111 ARG A N 1
ATOM 814 C CA . ARG A 1 111 ? 3.364 -7.649 0.292 1.00 94.44 111 ARG A CA 1
ATOM 815 C C . ARG A 1 111 ? 4.257 -7.029 1.348 1.00 94.44 111 ARG A C 1
ATOM 817 O O . ARG A 1 111 ? 5.456 -6.873 1.129 1.00 94.44 111 ARG A O 1
ATOM 824 N N . GLY A 1 112 ? 3.694 -6.733 2.507 1.00 92.12 112 GLY A N 1
ATOM 825 C CA . GLY A 1 112 ? 4.446 -6.283 3.671 1.00 92.12 112 GLY A CA 1
ATOM 826 C C . GLY A 1 112 ? 3.861 -6.845 4.954 1.00 92.12 112 GLY A C 1
ATOM 827 O O . GLY A 1 112 ? 2.677 -7.174 5.015 1.00 92.12 112 GLY A O 1
ATOM 828 N N . VAL A 1 113 ? 4.704 -6.967 5.974 1.00 89.62 113 VAL A N 1
ATOM 829 C CA . VAL A 1 113 ? 4.264 -7.355 7.317 1.00 89.62 113 VAL A CA 1
ATOM 830 C C . VAL A 1 113 ? 3.595 -6.147 7.961 1.00 89.62 113 VAL A C 1
ATOM 832 O O . VAL A 1 113 ? 4.169 -5.058 7.997 1.00 89.62 113 VAL A O 1
ATOM 835 N N . GLY A 1 114 ? 2.376 -6.332 8.452 1.00 85.25 114 GLY A N 1
ATOM 836 C CA . GLY A 1 114 ? 1.595 -5.273 9.065 1.00 85.25 114 GLY A CA 1
ATOM 837 C C . GLY A 1 114 ? 0.168 -5.703 9.372 1.00 85.25 114 GLY A C 1
ATOM 838 O O . GLY A 1 114 ? -0.448 -6.475 8.642 1.00 85.25 114 GLY A O 1
ATOM 839 N N . SER A 1 115 ? -0.377 -5.160 10.456 1.00 81.94 115 SER A N 1
ATOM 840 C CA . SER A 1 115 ? -1.797 -5.266 10.777 1.00 81.94 115 SER A CA 1
ATOM 841 C C . SER A 1 115 ? -2.359 -3.881 11.079 1.00 81.94 115 SER A C 1
ATOM 843 O O . SER A 1 115 ? -1.668 -3.012 11.624 1.00 81.94 115 SER A O 1
ATOM 845 N N . LEU A 1 116 ? -3.618 -3.677 10.695 1.00 78.56 116 LEU A N 1
ATOM 846 C CA . LEU A 1 116 ? -4.403 -2.536 11.144 1.00 78.56 116 LEU A CA 1
ATOM 847 C C . LEU A 1 116 ? -5.331 -2.990 12.267 1.00 78.56 116 LEU A C 1
ATOM 849 O O . LEU A 1 116 ? -5.964 -4.044 12.194 1.00 78.56 116 LEU A O 1
ATOM 853 N N . ASP A 1 117 ? -5.415 -2.170 13.301 1.00 70.94 117 ASP A N 1
ATOM 854 C CA . ASP A 1 117 ? -6.441 -2.253 14.323 1.00 70.94 117 ASP A CA 1
ATOM 855 C C . ASP A 1 117 ? -7.790 -1.858 13.716 1.00 70.94 117 ASP A C 1
ATOM 857 O O . ASP A 1 117 ? -7.956 -0.765 13.180 1.00 70.94 117 ASP A O 1
ATOM 861 N N . GLY A 1 118 ? -8.774 -2.755 13.813 1.00 70.12 118 GLY A N 1
ATOM 862 C CA . GLY A 1 118 ? -10.134 -2.544 13.298 1.00 70.12 118 GLY A CA 1
ATOM 863 C C . GLY A 1 118 ? -10.972 -1.560 14.119 1.00 70.12 118 GLY A C 1
ATOM 864 O O . GLY A 1 118 ? -12.191 -1.669 14.117 1.00 70.12 118 GLY A O 1
ATOM 865 N N . GLY A 1 119 ? -10.333 -0.667 14.879 1.00 75.94 119 GLY A N 1
ATOM 866 C CA . GLY A 1 119 ? -10.994 0.315 15.742 1.00 75.94 119 GLY A CA 1
ATOM 867 C C . GLY A 1 119 ? -11.066 1.720 15.149 1.00 75.94 119 GLY A C 1
ATOM 868 O O . GLY A 1 119 ? -11.805 2.543 15.672 1.00 75.94 119 GLY A O 1
ATOM 869 N N . HIS A 1 120 ? -10.326 1.992 14.071 1.00 83.12 120 HIS A N 1
ATOM 870 C CA . HIS A 1 120 ? -10.189 3.334 13.513 1.00 83.12 120 HIS A CA 1
ATOM 871 C C . HIS A 1 120 ? -10.366 3.331 11.999 1.00 83.12 120 HIS A C 1
ATOM 873 O O . HIS A 1 120 ? -10.056 2.348 11.319 1.00 83.12 120 HIS A O 1
ATOM 879 N N . ASP A 1 121 ? -10.821 4.469 11.491 1.00 89.12 121 ASP A N 1
ATOM 880 C CA . ASP A 1 121 ? -10.844 4.757 10.067 1.00 89.12 121 ASP A CA 1
ATOM 881 C C . ASP A 1 121 ? -9.535 5.443 9.662 1.00 89.12 121 ASP A C 1
ATOM 883 O O . ASP A 1 121 ? -9.065 6.363 10.337 1.00 89.12 121 ASP A O 1
ATOM 887 N N . TRP A 1 122 ? -8.958 5.053 8.530 1.00 89.75 122 TRP A N 1
ATOM 888 C CA . TRP A 1 122 ? -7.647 5.518 8.077 1.00 89.75 122 TRP A CA 1
ATOM 889 C C . TRP A 1 122 ? -7.731 6.177 6.706 1.00 89.75 122 TRP A C 1
ATOM 891 O O . TRP A 1 122 ? -8.301 5.627 5.767 1.00 89.75 122 TRP A O 1
ATOM 901 N N . VAL A 1 123 ? -7.086 7.326 6.558 1.00 91.56 123 VAL A N 1
ATOM 902 C CA . VAL A 1 123 ? -6.685 7.853 5.257 1.00 91.56 123 VAL A CA 1
ATOM 903 C C . VAL A 1 123 ? -5.437 7.102 4.823 1.00 91.56 123 VAL A C 1
ATOM 905 O O . VAL A 1 123 ? -4.455 7.010 5.562 1.00 91.56 123 VAL A O 1
ATOM 908 N N . VAL A 1 124 ? -5.496 6.534 3.627 1.00 93.00 124 VAL A N 1
ATOM 909 C CA . VAL A 1 124 ? -4.466 5.664 3.080 1.00 93.00 124 VAL A CA 1
ATOM 910 C C . VAL A 1 124 ? -3.802 6.352 1.905 1.00 93.00 124 VAL A C 1
ATOM 912 O O . VAL A 1 124 ? -4.480 6.805 0.988 1.00 93.00 124 VAL A O 1
ATOM 915 N N . GLU A 1 125 ? -2.476 6.383 1.915 1.00 93.06 125 GLU A N 1
ATOM 916 C CA . GLU A 1 125 ? -1.656 6.861 0.810 1.00 93.06 125 GLU A CA 1
ATOM 917 C C . GLU A 1 125 ? -0.594 5.813 0.474 1.00 93.06 125 GLU A C 1
ATOM 919 O O . GLU A 1 125 ? 0.105 5.313 1.354 1.00 93.06 125 GLU A O 1
ATOM 924 N N . LEU A 1 126 ? -0.464 5.471 -0.803 1.00 93.00 126 LEU A N 1
ATOM 925 C CA . LEU A 1 126 ? 0.505 4.505 -1.302 1.00 93.00 126 LEU A CA 1
ATOM 926 C C . LEU A 1 126 ? 1.413 5.183 -2.320 1.00 93.00 126 LEU A C 1
ATOM 928 O O . LEU A 1 126 ? 0.930 5.764 -3.291 1.00 93.00 126 LEU A O 1
ATOM 932 N N . ARG A 1 127 ? 2.722 5.081 -2.104 1.00 92.06 127 ARG A N 1
ATOM 933 C CA . ARG A 1 127 ? 3.748 5.612 -3.002 1.00 92.06 127 ARG A CA 1
ATOM 934 C C . ARG A 1 127 ? 4.778 4.548 -3.352 1.00 92.06 127 ARG A C 1
ATOM 936 O O . ARG A 1 127 ? 5.090 3.725 -2.496 1.00 92.06 127 ARG A O 1
ATOM 943 N N . PRO A 1 128 ? 5.340 4.565 -4.559 1.00 92.00 128 PRO A N 1
ATOM 944 C CA . PRO A 1 128 ? 6.520 3.789 -4.899 1.00 92.00 128 PRO A CA 1
ATOM 945 C C . PRO A 1 128 ? 7.799 4.479 -4.401 1.00 92.00 128 PRO A C 1
ATOM 947 O O . PRO A 1 128 ? 7.829 5.690 -4.199 1.00 92.00 128 PRO A O 1
ATOM 950 N N . ASP A 1 129 ? 8.870 3.709 -4.232 1.00 88.06 129 ASP A N 1
ATOM 951 C CA . ASP A 1 129 ? 10.215 4.227 -3.944 1.00 88.06 129 ASP A CA 1
ATOM 952 C C . ASP A 1 129 ? 10.976 4.687 -5.201 1.00 88.06 129 ASP A C 1
ATOM 954 O O . ASP A 1 129 ? 11.968 5.405 -5.102 1.00 88.06 129 ASP A O 1
ATOM 958 N N . ASN A 1 130 ? 10.519 4.271 -6.380 1.00 82.12 130 ASN A N 1
ATOM 959 C CA . ASN A 1 130 ? 11.216 4.424 -7.655 1.00 82.12 130 ASN A CA 1
ATOM 960 C C . ASN A 1 130 ? 10.469 5.298 -8.676 1.00 82.12 130 ASN A C 1
ATOM 962 O O . ASN A 1 130 ? 10.903 5.396 -9.823 1.00 82.12 130 ASN A O 1
ATOM 966 N N . ALA A 1 131 ? 9.337 5.888 -8.295 1.00 83.00 131 ALA A N 1
ATOM 967 C CA . ALA A 1 131 ? 8.508 6.710 -9.167 1.00 83.00 131 ALA A CA 1
ATOM 968 C C . ALA A 1 131 ? 7.790 7.802 -8.361 1.00 83.00 131 ALA A C 1
ATOM 970 O O . ALA A 1 131 ? 7.874 7.861 -7.136 1.00 83.00 131 ALA A O 1
ATOM 971 N N . THR A 1 132 ? 7.096 8.696 -9.057 1.00 84.88 132 THR A N 1
ATOM 972 C CA . THR A 1 132 ? 6.472 9.879 -8.451 1.00 84.88 132 THR A CA 1
ATOM 973 C C . THR A 1 132 ? 4.954 9.778 -8.349 1.00 84.88 132 THR A C 1
ATOM 975 O O . THR A 1 132 ? 4.323 10.721 -7.893 1.00 84.88 132 THR A O 1
ATOM 978 N N . TRP A 1 133 ? 4.332 8.668 -8.751 1.00 87.62 133 TRP A N 1
ATOM 979 C CA . TRP A 1 133 ? 2.885 8.508 -8.610 1.00 87.62 133 TRP A CA 1
ATOM 980 C C . TRP A 1 133 ? 2.481 8.280 -7.148 1.00 87.62 133 TRP A C 1
ATOM 982 O O . TRP A 1 133 ? 3.261 7.802 -6.325 1.00 87.62 133 TRP A O 1
ATOM 992 N N . ALA A 1 134 ? 1.240 8.613 -6.817 1.00 90.31 134 ALA A N 1
ATOM 993 C CA . ALA A 1 134 ? 0.647 8.314 -5.523 1.00 90.31 134 ALA A CA 1
ATOM 994 C C . ALA A 1 134 ? -0.768 7.788 -5.745 1.00 90.31 134 ALA A C 1
ATOM 996 O O . ALA A 1 134 ? -1.442 8.204 -6.680 1.00 90.31 134 ALA A O 1
ATOM 997 N N . LEU A 1 135 ? -1.202 6.864 -4.896 1.00 90.69 135 LEU A N 1
ATOM 998 C CA . LEU A 1 135 ? -2.592 6.433 -4.837 1.00 90.69 135 LEU A CA 1
ATOM 999 C C . LEU A 1 135 ? -3.145 6.744 -3.458 1.00 90.69 135 LEU A C 1
ATOM 1001 O O . LEU A 1 135 ? -2.446 6.572 -2.457 1.00 90.69 135 LEU A O 1
ATOM 1005 N N . SER A 1 136 ? -4.410 7.131 -3.396 1.00 91.56 136 SER A N 1
ATOM 1006 C CA . SER A 1 136 ? -5.084 7.430 -2.141 1.00 91.56 136 SER A CA 1
ATOM 1007 C C . SER A 1 136 ? -6.404 6.678 -1.997 1.00 91.56 136 SER A C 1
ATOM 1009 O O . SER A 1 136 ? -6.978 6.163 -2.962 1.00 91.56 136 SER A O 1
ATOM 1011 N N . GLY A 1 137 ? -6.863 6.554 -0.756 1.00 91.12 137 GLY A N 1
ATOM 1012 C CA . GLY A 1 137 ? -8.149 5.957 -0.428 1.00 91.12 137 GLY A CA 1
ATOM 1013 C C . GLY A 1 137 ? -8.483 6.081 1.052 1.00 91.12 137 GLY A C 1
ATOM 1014 O O . GLY A 1 137 ? -7.695 6.584 1.851 1.00 91.12 137 GLY A O 1
ATOM 1015 N N . HIS A 1 138 ? -9.669 5.605 1.421 1.00 91.81 138 HIS A N 1
ATOM 1016 C CA . HIS A 1 138 ? -10.155 5.617 2.800 1.00 91.81 138 HIS A CA 1
ATOM 1017 C C . HIS A 1 138 ? -10.448 4.191 3.264 1.00 91.81 138 HIS A C 1
ATOM 1019 O O . HIS A 1 138 ? -11.189 3.460 2.606 1.00 91.81 138 HIS A O 1
ATOM 1025 N N . TRP A 1 139 ? -9.832 3.786 4.374 1.00 91.38 139 TRP A N 1
ATOM 1026 C CA . TRP A 1 139 ? -10.004 2.485 5.011 1.00 91.38 139 TRP A CA 1
ATOM 1027 C C . TRP A 1 139 ? -10.920 2.607 6.213 1.00 91.38 139 TRP A C 1
ATOM 1029 O O . TRP A 1 139 ? -10.511 3.113 7.252 1.00 91.38 139 TRP A O 1
ATOM 1039 N N . THR A 1 140 ? -12.138 2.089 6.102 1.00 90.19 140 THR A N 1
ATOM 1040 C CA . THR A 1 140 ? -13.057 2.042 7.241 1.00 90.19 140 THR A CA 1
ATOM 1041 C C . THR A 1 140 ? -12.736 0.856 8.147 1.00 90.19 140 THR A C 1
ATOM 1043 O O . THR A 1 140 ? -12.343 -0.214 7.681 1.00 90.19 140 THR A O 1
ATOM 1046 N N . SER A 1 141 ? -12.935 1.015 9.449 1.00 85.88 141 SER A N 1
ATOM 1047 C CA . SER A 1 141 ? -12.695 -0.003 10.486 1.00 85.88 141 SER A CA 1
ATOM 1048 C C . SER A 1 141 ? -13.299 -1.388 10.187 1.00 85.88 141 SER A C 1
ATOM 1050 O O . SER A 1 141 ? -12.732 -2.418 10.556 1.00 85.88 141 SER A O 1
ATOM 1052 N N . GLN A 1 142 ? -14.430 -1.434 9.475 1.00 84.19 142 GLN A N 1
ATOM 1053 C CA . GLN A 1 142 ? -15.113 -2.672 9.080 1.00 84.19 142 GLN A CA 1
ATOM 1054 C C . GLN A 1 142 ? -14.609 -3.267 7.751 1.00 84.19 142 GLN A C 1
ATOM 1056 O O . GLN A 1 142 ? -14.888 -4.433 7.451 1.00 84.19 142 GLN A O 1
ATOM 1061 N N . ALA A 1 143 ? -13.874 -2.499 6.943 1.00 86.38 143 ALA A N 1
ATOM 1062 C CA . ALA A 1 143 ? -13.391 -2.941 5.644 1.00 86.38 143 ALA A CA 1
ATOM 1063 C C . ALA A 1 143 ? -12.240 -3.948 5.778 1.00 86.38 143 ALA A C 1
ATOM 1065 O O . ALA A 1 143 ? -11.290 -3.779 6.545 1.00 86.38 143 ALA A O 1
ATOM 1066 N N . ARG A 1 144 ? -12.307 -5.013 4.972 1.00 85.19 144 ARG A N 1
ATOM 1067 C CA . ARG A 1 144 ? -11.221 -6.002 4.823 1.00 85.19 144 ARG A CA 1
ATOM 1068 C C . ARG A 1 144 ? -10.304 -5.702 3.639 1.00 85.19 144 ARG A C 1
ATOM 1070 O O . ARG A 1 144 ? -9.181 -6.205 3.582 1.00 85.19 144 ARG A O 1
ATOM 1077 N N . PHE A 1 145 ? -10.803 -4.908 2.700 1.00 91.50 145 PHE A N 1
ATOM 1078 C CA . PHE A 1 145 ? -10.097 -4.454 1.518 1.00 91.50 145 PHE A CA 1
ATOM 1079 C C . PHE A 1 145 ? -10.619 -3.080 1.109 1.00 91.50 145 PHE A C 1
ATOM 1081 O O . PHE A 1 145 ? -11.784 -2.761 1.349 1.00 91.50 145 PHE A O 1
ATOM 1088 N N . ILE A 1 146 ? -9.770 -2.308 0.443 1.00 93.62 146 ILE A N 1
ATOM 1089 C CA . ILE A 1 146 ? -10.129 -1.042 -0.186 1.00 93.62 146 ILE A CA 1
ATOM 1090 C C . ILE A 1 146 ? -9.534 -0.958 -1.581 1.00 93.62 146 ILE A C 1
ATOM 1092 O O . ILE A 1 146 ? -8.541 -1.615 -1.897 1.00 93.62 146 ILE A O 1
ATOM 1096 N N . ARG A 1 147 ? -10.136 -0.116 -2.412 1.00 92.50 147 ARG A N 1
ATOM 1097 C CA . ARG A 1 147 ? -9.571 0.275 -3.696 1.00 92.50 147 ARG A CA 1
ATOM 1098 C C . ARG A 1 147 ? -8.882 1.623 -3.534 1.00 92.50 147 ARG A C 1
ATOM 1100 O O . ARG A 1 147 ? -9.490 2.565 -3.040 1.00 92.50 147 ARG A O 1
ATOM 1107 N N . LEU A 1 148 ? -7.637 1.686 -3.973 1.00 91.50 148 LEU A N 1
ATOM 1108 C CA . LEU A 1 148 ? -6.847 2.897 -4.090 1.00 91.50 148 LEU A CA 1
ATOM 1109 C C . LEU A 1 148 ? -6.905 3.385 -5.533 1.00 91.50 148 LEU A C 1
ATOM 1111 O O . LEU A 1 148 ? -6.806 2.584 -6.470 1.00 91.50 148 LEU A O 1
ATOM 1115 N N . MET A 1 149 ? -7.074 4.688 -5.693 1.00 88.06 149 MET A N 1
ATOM 1116 C CA . MET A 1 149 ? -7.143 5.371 -6.982 1.00 88.06 149 MET A CA 1
ATOM 1117 C C . MET A 1 149 ? -6.089 6.486 -7.022 1.00 88.06 149 MET A C 1
ATOM 1119 O O . MET A 1 149 ? -5.697 6.956 -5.948 1.00 88.06 149 MET A O 1
ATOM 1123 N N . PRO A 1 150 ? -5.583 6.845 -8.214 1.00 82.88 150 PRO A N 1
ATOM 1124 C CA . PRO A 1 150 ? -4.694 7.993 -8.373 1.00 82.88 150 PRO A CA 1
ATOM 1125 C C . PRO A 1 150 ? -5.383 9.302 -7.976 1.00 82.88 150 PRO A C 1
ATOM 1127 O O . PRO A 1 150 ? -6.621 9.396 -8.155 1.00 82.88 150 PRO A O 1
#

Sequence (150 aa):
MVWMLVGLPLASVVIGFALLFAAVHPGNEDMETVGRVNKVGKLLVAAEDRAPAAEIATKGLVLRLKGDMIEAIPMDGEFPRGGKLQLTLVPSEAGGPGRVFLLSPSELGWRGVGSLDGGHDWVVELRPDNATWALSGHWTSQARFIRLMP

Organism: NCBI:txid1217721

pLDDT: mean 76.03, std 18.32, range [28.84, 95.0]

Secondary structure (DSSP, 8-state):
-HHHHHHHHHHHHHHHHHHHHHHHS-----------------------S-PPPPP--S--EEEEEETTEEEEEESSS-S---S-EEEEEEESSTTSPPEEEEEEEETTEEEEE----TTS-EEEEEEESSS---EEEEE-TT-SEEEEB-